Protein AF-A0A7W7KDL9-F1 (afdb_monomer)

Organism: NCBI:txid1428314

Solvent-accessible surface area (backbone atoms only — not comparable to full-atom values): 5854 Å² total; per-residue (Å²): 136,83,83,61,56,40,80,70,46,73,67,55,52,51,52,35,59,75,43,70,32,48,80,57,99,51,36,31,37,17,43,38,81,66,46,94,52,99,51,63,43,21,41,40,30,28,36,92,93,42,77,47,76,48,54,78,83,68,66,54,68,69,51,42,53,53,41,50,49,52,53,42,58,73,70,68,59,81,77,77,74,86,72,72,77,81,69,83,76,82,80,81,79,128

Sequence (94 aa):
MTLKADRPSQKLVDIVAGLRGVWHRSYAMCLCPAHADGEPSLSLRQSDRGIIVHCFAGCQPEVILRELRLVESALGVPMPEHRRSSGDGDVTRI

Radius of gyration: 15.38 Å; Cα contacts (8 Å, |Δi|>4): 119; chains: 1; bounding box: 28×31×52 Å

Foldseek 3Di:
DDQDQDDDDPLLVLLCVLQVWDDDPRKIFGCQQLDPDVDRQWIWTDGPVGIDIDGPVPDDPVSSVVSSVVSCVVSVPDDDDPPPPPDDPPPPDD

pLDDT: mean 73.93, std 15.46, range [35.69, 90.19]

Mean predicted aligned error: 10.89 Å

Structure (mmCIF, N/CA/C/O backbone):
data_AF-A0A7W7KDL9-F1
#
_entry.id   AF-A0A7W7KDL9-F1
#
loop_
_atom_site.group_PDB
_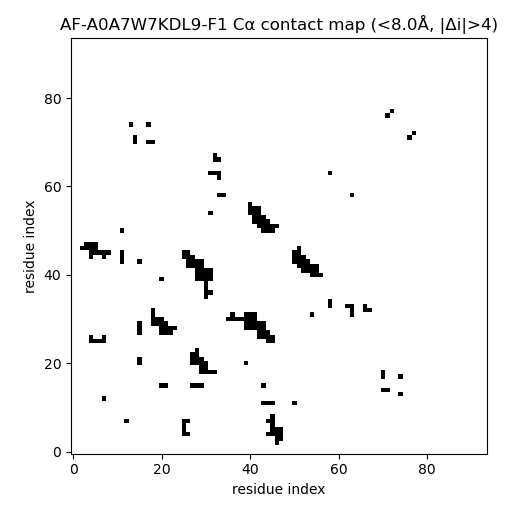atom_site.id
_atom_site.type_symbol
_atom_site.label_atom_id
_atom_site.label_alt_id
_atom_site.label_comp_id
_atom_site.label_asym_id
_atom_site.label_entity_id
_atom_site.label_seq_id
_atom_site.pdbx_PDB_ins_code
_atom_site.Cartn_x
_atom_site.Cartn_y
_atom_site.Cartn_z
_atom_site.occupancy
_atom_site.B_iso_or_equiv
_atom_site.auth_seq_id
_atom_site.auth_comp_id
_atom_site.auth_asym_id
_atom_site.auth_atom_id
_atom_site.pdbx_PDB_model_num
ATOM 1 N N . MET A 1 1 ? 14.867 11.887 16.256 1.00 35.69 1 MET A N 1
ATOM 2 C CA . MET A 1 1 ? 13.573 11.187 16.406 1.00 35.69 1 MET A CA 1
ATOM 3 C C . MET A 1 1 ? 13.703 9.779 15.834 1.00 35.69 1 MET A C 1
ATOM 5 O O . MET A 1 1 ? 13.904 9.650 14.635 1.00 35.69 1 MET A O 1
ATOM 9 N N . THR A 1 2 ? 13.653 8.730 16.658 1.00 42.00 2 THR A N 1
ATOM 10 C CA . THR A 1 2 ? 13.783 7.342 16.180 1.00 42.00 2 THR A CA 1
ATOM 11 C C . THR A 1 2 ? 12.405 6.830 15.789 1.00 42.00 2 THR A C 1
ATOM 13 O O . THR A 1 2 ? 11.567 6.605 16.659 1.00 42.00 2 THR A O 1
ATOM 16 N N . LEU A 1 3 ? 12.145 6.656 14.491 1.00 51.88 3 LEU A N 1
ATOM 17 C CA . LEU A 1 3 ? 10.981 5.893 14.041 1.00 51.88 3 LEU A CA 1
ATOM 18 C C . LEU A 1 3 ? 11.133 4.488 14.643 1.00 51.88 3 LEU A C 1
ATOM 20 O O . LEU A 1 3 ? 12.014 3.739 14.215 1.00 51.88 3 LEU A O 1
ATOM 24 N N . LYS A 1 4 ? 10.335 4.138 15.659 1.00 53.00 4 LYS A N 1
ATOM 25 C CA . LYS A 1 4 ? 10.247 2.763 16.164 1.00 53.00 4 LYS A CA 1
ATOM 26 C C . LYS A 1 4 ? 9.556 1.928 15.099 1.00 53.00 4 LYS A C 1
ATOM 28 O O . LYS A 1 4 ? 8.509 2.305 14.587 1.00 53.00 4 LYS A O 1
ATOM 33 N N . ALA A 1 5 ? 10.205 0.861 14.655 1.00 59.41 5 ALA A N 1
ATOM 34 C CA . ALA A 1 5 ? 9.541 -0.144 13.845 1.00 59.41 5 ALA A CA 1
ATOM 35 C C . ALA A 1 5 ? 9.018 -1.165 14.836 1.00 59.41 5 ALA A C 1
ATOM 37 O O . ALA A 1 5 ? 9.814 -1.863 15.465 1.00 59.41 5 ALA A O 1
ATOM 38 N N . ASP A 1 6 ? 7.711 -1.147 15.051 1.00 68.44 6 ASP A N 1
ATOM 39 C CA . ASP A 1 6 ? 7.098 -2.124 15.934 1.00 68.44 6 ASP A CA 1
ATOM 40 C C . ASP A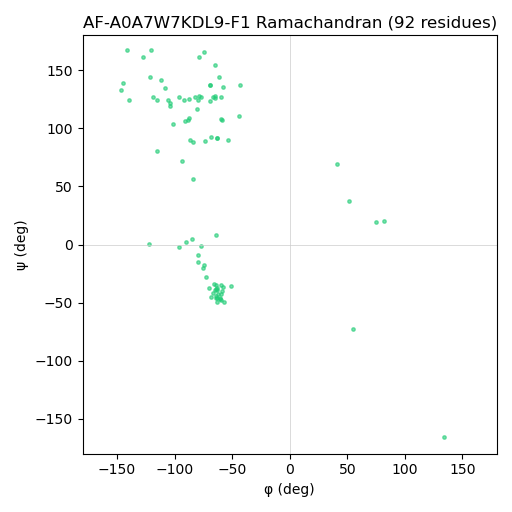 1 6 ? 7.036 -3.493 15.240 1.00 68.44 6 ASP A C 1
ATOM 42 O O . ASP A 1 6 ? 7.263 -3.594 14.026 1.00 68.44 6 ASP A O 1
ATOM 46 N N . ARG A 1 7 ? 6.775 -4.563 16.000 1.00 75.31 7 ARG A N 1
ATOM 47 C CA . ARG A 1 7 ? 6.598 -5.887 15.397 1.00 75.31 7 ARG A CA 1
ATOM 48 C C . ARG A 1 7 ? 5.447 -5.816 14.390 1.00 75.31 7 ARG A C 1
ATOM 50 O O . ARG A 1 7 ? 4.413 -5.229 14.697 1.00 75.31 7 ARG A O 1
ATOM 57 N N . PRO A 1 8 ? 5.598 -6.405 13.193 1.00 78.31 8 PRO A N 1
ATOM 58 C CA . PRO A 1 8 ? 4.542 -6.353 12.198 1.00 78.31 8 PRO A CA 1
ATOM 59 C C . PRO A 1 8 ? 3.274 -7.006 12.746 1.00 78.31 8 PRO A C 1
ATOM 61 O O . PRO A 1 8 ? 3.303 -8.139 13.224 1.00 78.31 8 PRO A O 1
ATOM 64 N N . SER A 1 9 ? 2.161 -6.276 12.691 1.00 82.75 9 SER A N 1
ATOM 65 C CA . SER A 1 9 ? 0.855 -6.835 13.032 1.00 82.75 9 SER A CA 1
ATOM 66 C C . SER A 1 9 ? 0.470 -7.928 12.030 1.00 82.75 9 SER A C 1
ATOM 68 O O . SER A 1 9 ? 0.883 -7.880 10.871 1.00 82.75 9 SER A O 1
ATOM 70 N N . GLN A 1 10 ? -0.373 -8.883 12.442 1.00 80.81 10 GLN A N 1
ATOM 71 C CA . GLN A 1 10 ? -0.911 -9.923 11.544 1.00 80.81 10 GLN A CA 1
ATOM 72 C C . GLN A 1 10 ? -1.519 -9.326 10.268 1.00 80.81 10 GLN A C 1
ATOM 74 O O . GLN A 1 10 ? -1.345 -9.866 9.183 1.00 80.81 10 GLN A O 1
ATOM 79 N N . LYS A 1 11 ? -2.158 -8.158 10.391 1.00 81.44 11 LYS A N 1
ATOM 80 C CA . LYS A 1 11 ? -2.705 -7.404 9.266 1.00 81.44 11 LYS A CA 1
ATOM 81 C C . LYS A 1 11 ? -1.627 -6.987 8.259 1.00 81.44 11 LYS A C 1
ATOM 83 O O . LYS A 1 11 ? -1.807 -7.150 7.059 1.00 81.44 11 LYS A O 1
ATOM 88 N N . LEU A 1 12 ? -0.502 -6.456 8.738 1.00 84.50 12 LEU A N 1
ATOM 89 C CA . LEU A 1 12 ? 0.618 -6.088 7.873 1.00 84.50 12 LEU A CA 1
ATOM 90 C C . LEU A 1 12 ? 1.223 -7.322 7.191 1.00 84.50 12 LEU A C 1
ATOM 92 O O . LEU A 1 12 ? 1.581 -7.253 6.021 1.00 84.50 12 LEU A O 1
ATOM 96 N N . VAL A 1 13 ? 1.315 -8.442 7.912 1.00 85.31 13 VAL A N 1
ATOM 97 C CA . VAL A 1 13 ? 1.792 -9.724 7.370 1.00 85.31 13 VAL A CA 1
ATOM 98 C C . VAL A 1 13 ? 0.921 -10.217 6.226 1.00 85.31 13 VAL A C 1
ATOM 100 O O . VAL A 1 13 ? 1.456 -10.558 5.173 1.00 85.31 13 VAL A O 1
ATOM 103 N N . ASP A 1 14 ? -0.392 -10.183 6.407 1.00 85.12 14 ASP A N 1
ATOM 104 C CA . ASP A 1 14 ? -1.360 -10.614 5.403 1.00 85.12 14 ASP A CA 1
ATOM 105 C C . ASP A 1 14 ? -1.294 -9.757 4.128 1.00 85.12 14 ASP A C 1
ATOM 107 O O . ASP A 1 14 ? -1.151 -10.281 3.024 1.00 85.12 14 ASP A O 1
ATOM 111 N N . ILE A 1 15 ? -1.248 -8.428 4.280 1.00 84.62 15 ILE A N 1
ATOM 112 C CA . ILE A 1 15 ? -1.101 -7.491 3.156 1.00 84.62 15 ILE A CA 1
ATOM 113 C C . ILE A 1 15 ? 0.205 -7.742 2.394 1.00 84.62 15 ILE A C 1
ATOM 115 O O . ILE A 1 15 ? 0.206 -7.814 1.165 1.00 84.62 15 ILE A O 1
ATOM 119 N N . VAL A 1 16 ? 1.329 -7.876 3.106 1.00 87.00 16 VAL A N 1
ATOM 120 C CA . VAL A 1 16 ? 2.636 -8.122 2.478 1.00 87.00 16 VAL A CA 1
ATOM 121 C C . VAL A 1 16 ? 2.636 -9.462 1.742 1.00 87.00 16 VAL A C 1
ATOM 123 O O . VAL A 1 16 ? 3.169 -9.543 0.637 1.00 87.00 16 VAL A O 1
ATOM 126 N N . ALA A 1 17 ? 2.008 -10.495 2.308 1.00 84.50 17 ALA A N 1
ATOM 127 C CA . ALA A 1 17 ? 1.859 -11.790 1.652 1.00 84.50 17 ALA A CA 1
ATOM 128 C C . ALA A 1 17 ? 0.994 -11.693 0.382 1.00 84.50 17 ALA A C 1
ATOM 130 O O . ALA A 1 17 ? 1.394 -12.207 -0.666 1.00 84.50 17 ALA A O 1
ATOM 131 N N . GLY A 1 18 ? -0.136 -10.980 0.439 1.00 83.12 18 GLY A N 1
ATOM 132 C CA . GLY A 1 18 ? -1.016 -10.752 -0.710 1.00 83.12 18 GLY A CA 1
ATOM 133 C C . GLY A 1 18 ? -0.352 -9.962 -1.840 1.00 83.12 18 GLY A C 1
ATOM 134 O O . GLY A 1 18 ? -0.531 -10.285 -3.012 1.00 83.12 18 GLY A O 1
ATOM 135 N N . LEU A 1 19 ? 0.487 -8.983 -1.496 1.00 83.62 19 LEU A N 1
ATOM 136 C CA . LEU A 1 19 ? 1.265 -8.186 -2.452 1.00 83.62 19 LEU A CA 1
ATOM 137 C C . LEU A 1 19 ? 2.590 -8.845 -2.872 1.00 83.62 19 LEU A C 1
ATOM 139 O O . LEU A 1 19 ? 3.383 -8.221 -3.581 1.00 83.62 19 LEU A O 1
ATOM 143 N N . ARG A 1 20 ? 2.852 -10.084 -2.429 1.00 81.56 20 ARG A N 1
ATOM 144 C CA . ARG A 1 20 ? 4.101 -10.829 -2.680 1.00 81.56 20 ARG A CA 1
ATOM 145 C C . ARG A 1 20 ? 5.361 -10.029 -2.326 1.00 81.56 20 ARG A C 1
ATOM 147 O O . ARG A 1 20 ? 6.375 -10.103 -3.017 1.00 81.56 20 ARG A O 1
ATOM 154 N N . GLY A 1 21 ? 5.284 -9.252 -1.252 1.00 84.75 21 GLY A N 1
ATOM 155 C CA . GLY A 1 21 ? 6.385 -8.438 -0.768 1.00 84.75 21 GLY A CA 1
ATOM 156 C C . GLY A 1 21 ? 7.435 -9.222 0.011 1.00 84.75 21 GLY A C 1
ATOM 157 O O . GLY A 1 21 ? 7.200 -10.319 0.517 1.00 84.75 21 GLY A O 1
ATOM 158 N N . VAL A 1 22 ? 8.611 -8.617 0.133 1.00 87.81 22 VAL A N 1
ATOM 159 C CA . VAL A 1 22 ? 9.774 -9.152 0.839 1.00 87.81 22 VAL A CA 1
ATOM 160 C C . VAL A 1 22 ? 9.985 -8.380 2.137 1.00 87.81 22 VAL A C 1
ATOM 162 O O . VAL A 1 22 ? 9.946 -7.150 2.173 1.00 87.81 22 VAL A O 1
ATOM 165 N N . TRP A 1 23 ? 10.233 -9.105 3.226 1.00 86.50 23 TRP A N 1
ATOM 166 C CA . TRP A 1 23 ? 10.499 -8.522 4.539 1.00 86.50 23 TRP A CA 1
ATOM 167 C C . TRP A 1 23 ? 11.962 -8.092 4.695 1.00 86.50 23 TRP A C 1
ATOM 169 O O . TRP A 1 23 ? 12.885 -8.890 4.556 1.00 86.50 23 TRP A O 1
ATOM 179 N N . HIS A 1 24 ? 12.168 -6.839 5.089 1.00 84.88 24 HIS A N 1
ATOM 180 C CA . HIS A 1 24 ? 13.456 -6.217 5.386 1.00 84.88 24 HIS A CA 1
ATOM 181 C C . HIS A 1 24 ? 13.541 -5.833 6.864 1.00 84.88 24 HIS A C 1
ATOM 183 O O . HIS A 1 24 ? 13.371 -4.671 7.235 1.00 84.88 24 HIS A O 1
ATOM 189 N N . ARG A 1 25 ? 13.844 -6.824 7.716 1.00 81.88 25 ARG A N 1
ATOM 190 C CA . ARG A 1 25 ? 13.956 -6.729 9.188 1.00 81.88 25 ARG A CA 1
ATOM 191 C C . ARG A 1 25 ? 12.710 -6.151 9.869 1.00 81.88 25 ARG A C 1
ATOM 193 O O . ARG A 1 25 ? 11.995 -6.882 10.537 1.00 81.88 25 ARG A O 1
ATOM 200 N N . SER A 1 26 ? 12.476 -4.851 9.731 1.00 78.69 26 SER A N 1
ATOM 201 C CA . SER A 1 26 ? 11.434 -4.101 10.432 1.00 78.69 26 SER A CA 1
ATOM 202 C C . SER A 1 26 ? 10.441 -3.378 9.509 1.00 78.69 26 SER A C 1
ATOM 204 O O . SER A 1 26 ? 9.538 -2.698 9.991 1.00 78.69 26 SER A O 1
ATOM 206 N N . TYR A 1 27 ? 10.598 -3.496 8.193 1.00 87.00 27 TYR A N 1
ATOM 207 C CA . TYR A 1 27 ? 9.635 -3.047 7.183 1.00 87.00 27 TYR A CA 1
ATOM 208 C C . TYR A 1 27 ? 9.592 -4.068 6.042 1.00 87.00 27 TYR A C 1
ATOM 210 O O . TYR A 1 27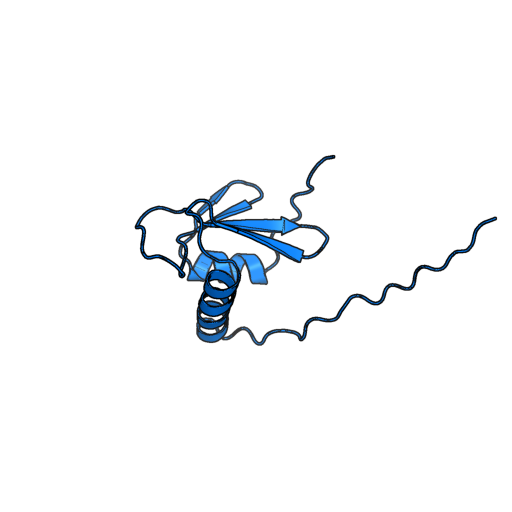 ? 10.450 -4.942 5.978 1.00 87.00 27 TYR A O 1
ATOM 218 N N . ALA A 1 28 ? 8.611 -3.979 5.155 1.00 89.25 28 ALA A N 1
ATOM 219 C CA . ALA A 1 28 ? 8.486 -4.822 3.976 1.00 89.25 28 ALA A CA 1
ATOM 220 C C 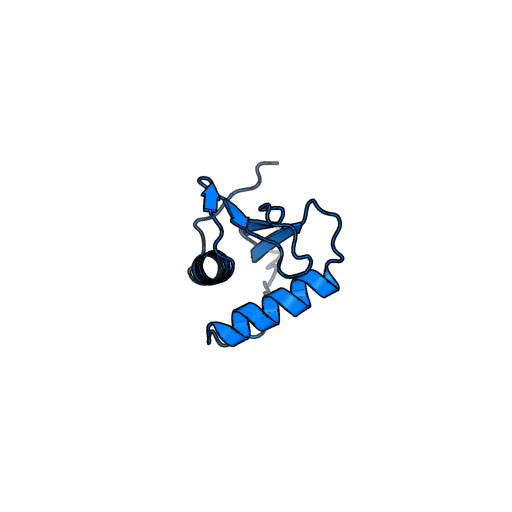. ALA A 1 28 ? 8.480 -3.970 2.707 1.00 89.25 28 ALA A C 1
ATOM 222 O O . ALA A 1 28 ? 7.934 -2.867 2.697 1.00 89.25 28 ALA A O 1
ATOM 223 N N . MET A 1 29 ? 9.082 -4.492 1.643 1.00 90.19 29 MET A N 1
ATOM 224 C CA . MET A 1 29 ? 9.019 -3.923 0.301 1.00 90.19 29 MET A CA 1
ATOM 225 C C . MET A 1 29 ? 8.101 -4.781 -0.560 1.00 90.19 29 MET A C 1
ATOM 227 O O . MET A 1 29 ? 8.294 -5.988 -0.661 1.00 90.19 29 MET A O 1
ATOM 231 N N . CYS A 1 30 ? 7.088 -4.166 -1.154 1.00 88.81 30 CYS A N 1
ATOM 232 C CA . CYS A 1 30 ? 6.055 -4.829 -1.939 1.00 88.81 30 CYS A CA 1
ATOM 233 C C . CYS A 1 30 ? 5.931 -4.176 -3.314 1.00 88.81 30 CYS A C 1
ATO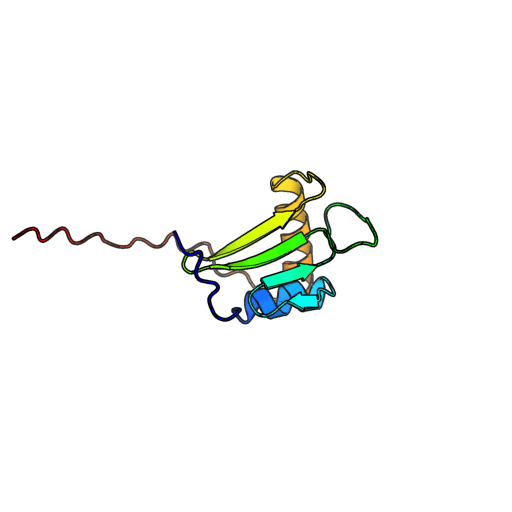M 235 O O . CYS A 1 30 ? 6.333 -3.026 -3.510 1.00 88.81 30 CYS A O 1
ATOM 237 N N . LEU A 1 31 ? 5.320 -4.902 -4.247 1.00 86.25 31 LEU A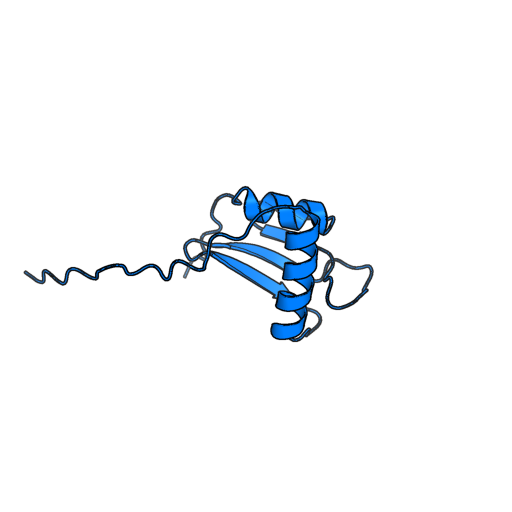 N 1
ATOM 238 C CA . LEU A 1 31 ? 4.861 -4.327 -5.505 1.00 86.25 31 LEU A CA 1
ATOM 239 C C . LEU A 1 31 ? 3.686 -3.391 -5.216 1.00 86.25 31 LEU A C 1
ATOM 241 O O . LEU A 1 31 ? 2.819 -3.696 -4.391 1.00 86.25 31 LEU A O 1
ATOM 245 N N . CYS A 1 32 ? 3.672 -2.228 -5.858 1.00 85.88 32 CYS A N 1
ATOM 246 C CA . CYS A 1 32 ? 2.560 -1.310 -5.693 1.00 85.88 32 CYS A CA 1
ATOM 247 C C . CYS A 1 32 ? 1.373 -1.814 -6.521 1.00 85.88 32 CYS A C 1
ATOM 249 O O . CYS A 1 32 ? 1.527 -2.022 -7.714 1.00 85.88 32 CYS A O 1
ATOM 251 N N . PRO A 1 33 ? 0.170 -1.978 -5.955 1.00 82.19 33 PRO A N 1
ATOM 252 C CA . PRO A 1 33 ? -0.982 -2.373 -6.762 1.00 82.19 33 PRO A CA 1
ATOM 253 C C . PRO A 1 33 ? -1.508 -1.215 -7.633 1.00 82.19 33 PRO A C 1
ATOM 255 O O . PRO A 1 33 ? -2.216 -1.449 -8.604 1.00 82.19 33 PRO A O 1
ATOM 258 N N . ALA A 1 34 ? -1.136 0.035 -7.320 1.00 83.12 34 ALA A N 1
ATOM 259 C CA . ALA A 1 34 ? -1.539 1.220 -8.081 1.00 83.12 34 ALA A CA 1
ATOM 260 C C . ALA A 1 34 ? -0.795 1.388 -9.417 1.00 83.12 34 ALA A C 1
ATOM 262 O O . ALA A 1 34 ? -1.268 2.118 -10.286 1.00 83.12 34 ALA A O 1
ATOM 263 N N . HIS A 1 35 ? 0.364 0.749 -9.583 1.00 80.38 35 HIS A N 1
ATOM 264 C CA . HIS A 1 35 ? 1.111 0.753 -10.835 1.00 80.38 35 HIS A CA 1
ATOM 265 C C . HIS A 1 35 ? 1.824 -0.587 -11.003 1.00 80.38 35 HIS A C 1
ATOM 267 O O . HIS A 1 35 ? 2.470 -1.075 -10.084 1.00 80.38 35 HIS A O 1
ATOM 273 N N . ALA A 1 36 ? 1.716 -1.187 -12.181 1.00 68.44 36 ALA A N 1
ATOM 274 C CA . ALA A 1 36 ? 2.335 -2.473 -12.469 1.00 68.44 36 ALA A CA 1
ATOM 275 C C . ALA A 1 36 ? 3.806 -2.311 -12.894 1.00 68.44 36 ALA A C 1
ATOM 277 O O . ALA A 1 36 ? 4.189 -2.768 -13.970 1.00 68.44 36 ALA A O 1
ATOM 278 N N . ASP A 1 37 ? 4.630 -1.668 -12.063 1.00 67.25 37 ASP A N 1
ATOM 279 C CA . ASP A 1 37 ? 6.082 -1.786 -12.206 1.00 67.25 37 ASP A CA 1
ATOM 280 C C . ASP A 1 37 ? 6.474 -3.111 -11.565 1.00 67.25 37 ASP A C 1
ATOM 282 O O . ASP A 1 37 ? 6.161 -3.377 -10.406 1.00 67.25 37 ASP A O 1
ATOM 286 N N . GLY A 1 38 ? 7.155 -3.977 -12.309 1.00 69.69 38 GLY A N 1
ATOM 287 C CA . GLY A 1 38 ? 7.629 -5.272 -11.811 1.00 69.69 38 GLY A CA 1
ATOM 288 C C . GLY A 1 38 ? 8.672 -5.180 -10.686 1.00 69.69 38 GLY A C 1
ATOM 289 O O . GLY A 1 38 ? 9.247 -6.204 -10.321 1.00 69.69 38 GLY A O 1
ATOM 290 N N . GLU A 1 39 ? 8.928 -3.986 -10.146 1.00 78.62 39 GLU A N 1
ATOM 291 C CA . GLU A 1 39 ? 9.881 -3.712 -9.078 1.00 78.62 39 GLU A CA 1
ATOM 292 C C . GLU A 1 39 ? 9.171 -3.287 -7.779 1.00 78.62 39 GLU A C 1
ATOM 294 O O . GLU A 1 39 ? 8.168 -2.569 -7.799 1.00 78.62 39 GLU A O 1
ATOM 299 N N . PRO A 1 40 ? 9.662 -3.728 -6.607 1.00 82.56 40 PRO A N 1
ATOM 300 C CA . PRO A 1 40 ? 9.021 -3.441 -5.330 1.00 82.56 40 PRO A CA 1
ATOM 301 C C . PRO A 1 40 ? 9.234 -1.979 -4.902 1.00 82.56 40 PRO A C 1
ATOM 303 O O . PRO A 1 40 ? 10.173 -1.649 -4.180 1.00 82.56 40 PRO A O 1
ATOM 306 N N . SER A 1 41 ? 8.334 -1.089 -5.326 1.00 85.19 41 SER A N 1
ATOM 307 C CA . SER A 1 41 ? 8.395 0.355 -5.040 1.00 85.19 41 SER A CA 1
ATOM 308 C C . SER A 1 41 ? 7.550 0.804 -3.838 1.00 85.19 41 SER A C 1
ATOM 310 O O . SER A 1 41 ? 7.527 1.997 -3.514 1.00 85.19 41 SER A O 1
ATOM 312 N N . LEU A 1 42 ? 6.819 -0.108 -3.186 1.00 87.62 42 LEU A N 1
ATOM 313 C CA . LEU A 1 42 ? 5.950 0.188 -2.044 1.00 87.62 42 LEU A CA 1
ATOM 314 C C . LEU A 1 42 ? 6.596 -0.272 -0.732 1.00 87.62 42 LEU A C 1
ATOM 316 O O . LEU A 1 42 ? 6.817 -1.460 -0.521 1.00 87.62 42 LEU A O 1
ATOM 320 N N . SER A 1 43 ? 6.845 0.657 0.187 1.00 88.69 43 SER A N 1
ATOM 321 C CA . SER A 1 43 ? 7.305 0.352 1.541 1.00 88.69 43 SER A CA 1
ATOM 322 C C . SER A 1 43 ? 6.137 0.315 2.518 1.00 88.69 43 SER A C 1
ATOM 324 O O . SER A 1 43 ? 5.355 1.266 2.617 1.00 88.69 43 SER A O 1
ATOM 326 N N . LEU A 1 44 ? 6.039 -0.796 3.244 1.00 88.50 44 LEU A N 1
ATOM 327 C CA . LEU A 1 44 ? 5.042 -1.054 4.270 1.00 88.50 44 LEU A CA 1
ATOM 328 C C . LEU A 1 44 ? 5.733 -1.278 5.610 1.00 88.50 44 LEU A C 1
ATOM 330 O O . LEU A 1 44 ? 6.625 -2.117 5.740 1.00 88.50 44 LEU A O 1
ATOM 334 N N . ARG A 1 45 ? 5.324 -0.541 6.639 1.00 87.62 45 ARG A N 1
ATOM 335 C CA . ARG A 1 45 ? 5.963 -0.624 7.954 1.00 87.62 45 ARG A CA 1
ATOM 336 C C . ARG A 1 45 ? 4.968 -0.455 9.086 1.00 87.62 45 ARG A C 1
ATOM 338 O O . ARG A 1 45 ? 4.139 0.448 9.053 1.00 87.62 45 ARG A O 1
ATOM 345 N N . GLN A 1 46 ? 5.122 -1.258 10.137 1.00 86.81 46 GLN A N 1
ATOM 346 C CA . GLN A 1 46 ? 4.375 -1.060 11.373 1.00 86.81 46 GLN A CA 1
ATOM 347 C C . GLN A 1 46 ? 5.003 0.067 12.202 1.00 86.81 46 GLN A C 1
ATOM 349 O O . GLN A 1 46 ? 6.202 0.065 12.499 1.00 86.81 46 GLN A O 1
ATOM 354 N N . SER A 1 47 ? 4.165 1.022 12.585 1.00 83.19 47 SER A N 1
ATOM 355 C CA . SER A 1 47 ? 4.462 2.074 13.548 1.00 83.19 47 SER A CA 1
ATOM 356 C C . SER A 1 47 ? 3.486 1.993 14.723 1.00 83.19 47 SER A C 1
ATOM 358 O O . SER A 1 47 ? 2.454 1.321 14.652 1.00 83.19 47 SER A O 1
ATOM 360 N N . ASP A 1 48 ? 3.807 2.715 15.790 1.00 78.00 48 ASP A N 1
ATOM 361 C CA . ASP A 1 48 ? 3.002 2.822 17.013 1.00 78.00 48 ASP A CA 1
ATOM 362 C C . ASP A 1 48 ? 1.580 3.344 16.735 1.00 78.00 48 ASP A C 1
ATOM 364 O O . ASP A 1 48 ? 0.599 2.858 17.287 1.00 78.00 48 ASP A O 1
ATOM 368 N N . ARG A 1 49 ? 1.452 4.278 15.784 1.00 77.50 49 ARG A N 1
ATOM 369 C CA . ARG A 1 49 ? 0.166 4.883 15.399 1.00 77.50 49 ARG A CA 1
ATOM 370 C C . ARG A 1 49 ? -0.568 4.155 14.270 1.00 77.50 49 ARG A C 1
ATOM 372 O O . ARG A 1 49 ? -1.609 4.633 13.830 1.00 77.50 49 ARG A O 1
ATOM 379 N N . GLY A 1 50 ? -0.027 3.044 13.766 1.00 83.19 50 GLY A N 1
ATOM 380 C CA . GLY A 1 50 ? -0.610 2.291 12.654 1.00 83.19 50 GLY A CA 1
ATOM 381 C C . GLY A 1 50 ? 0.399 1.895 11.577 1.00 83.19 50 GLY A C 1
ATOM 382 O O . GLY A 1 50 ? 1.612 1.941 11.778 1.00 83.19 50 GLY A O 1
ATOM 383 N N . ILE A 1 51 ? -0.115 1.480 10.419 1.00 85.25 51 ILE A N 1
ATOM 384 C CA . ILE A 1 51 ? 0.697 1.039 9.281 1.00 85.25 51 ILE A CA 1
ATOM 385 C C . ILE A 1 51 ? 1.064 2.254 8.425 1.00 85.25 51 ILE A C 1
ATOM 387 O O . ILE A 1 51 ? 0.192 2.992 7.973 1.00 85.25 51 ILE A O 1
ATOM 391 N N . ILE A 1 52 ? 2.359 2.450 8.194 1.00 86.00 52 ILE A N 1
ATOM 392 C CA . ILE A 1 52 ? 2.885 3.465 7.284 1.00 86.00 52 ILE A CA 1
ATOM 393 C C . ILE A 1 52 ? 3.038 2.825 5.907 1.00 86.00 52 ILE A C 1
ATOM 395 O O . ILE A 1 52 ? 3.734 1.818 5.764 1.00 86.00 52 ILE A O 1
ATOM 399 N N . VAL A 1 53 ? 2.398 3.439 4.915 1.00 86.06 53 VAL A N 1
ATOM 400 C CA . VAL A 1 53 ? 2.452 3.052 3.505 1.00 86.06 53 VAL A CA 1
ATOM 401 C C . VAL A 1 53 ? 3.110 4.184 2.729 1.00 86.06 53 VAL A C 1
ATOM 403 O O . VAL A 1 53 ? 2.656 5.326 2.804 1.00 86.06 53 VAL A O 1
ATOM 406 N N . HIS A 1 54 ? 4.180 3.889 1.997 1.00 85.44 54 HIS A N 1
ATOM 407 C CA . HIS A 1 54 ? 4.873 4.883 1.182 1.00 85.44 54 HIS A CA 1
ATOM 408 C C . HIS A 1 54 ? 5.284 4.291 -0.163 1.00 85.44 54 HIS A C 1
ATOM 410 O O . HIS A 1 54 ? 5.978 3.279 -0.210 1.00 85.44 54 HIS A O 1
ATOM 416 N N . CYS A 1 55 ? 4.862 4.924 -1.255 1.00 87.69 55 CYS A N 1
ATOM 417 C CA . CYS A 1 55 ? 5.235 4.527 -2.605 1.00 87.69 55 CYS A CA 1
ATOM 418 C C . CYS A 1 55 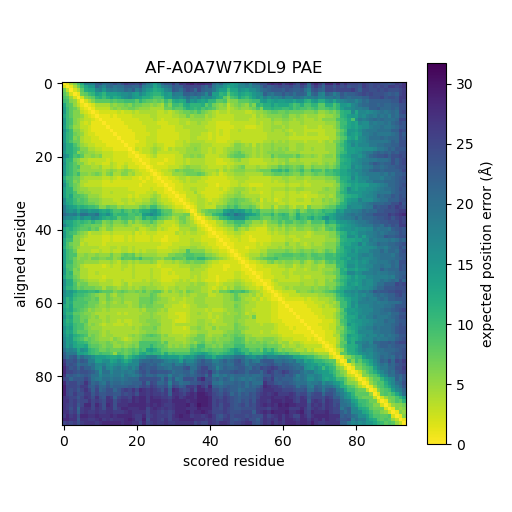? 6.283 5.492 -3.163 1.00 87.69 55 CYS A C 1
ATOM 420 O O . CYS A 1 55 ? 6.016 6.687 -3.273 1.00 87.69 55 CYS A O 1
ATOM 422 N N . PHE A 1 56 ? 7.448 4.973 -3.550 1.00 84.25 56 PHE A N 1
ATOM 423 C CA . PHE A 1 56 ? 8.543 5.786 -4.090 1.00 84.25 56 PHE A CA 1
ATOM 424 C C . PHE A 1 56 ? 8.360 6.160 -5.567 1.00 84.25 56 PHE A C 1
ATOM 426 O O . PHE A 1 56 ? 9.004 7.091 -6.038 1.00 84.25 56 PHE A O 1
ATOM 433 N N . ALA A 1 57 ? 7.452 5.491 -6.285 1.00 82.06 57 ALA A N 1
ATOM 434 C CA . ALA A 1 57 ? 7.164 5.764 -7.696 1.00 82.06 57 ALA A CA 1
ATOM 435 C C . ALA A 1 57 ? 6.285 7.013 -7.925 1.00 82.06 57 ALA A C 1
ATOM 437 O O . ALA A 1 57 ? 5.965 7.346 -9.060 1.00 82.06 57 ALA A O 1
ATOM 438 N N . GLY A 1 58 ? 5.851 7.699 -6.859 1.00 83.25 58 GLY A N 1
ATOM 439 C CA . GLY A 1 58 ? 5.018 8.903 -6.973 1.00 83.25 58 GLY A CA 1
ATOM 440 C C . GLY A 1 58 ? 3.526 8.632 -7.187 1.00 83.25 58 GLY A C 1
ATOM 441 O O . GLY A 1 58 ? 2.798 9.513 -7.641 1.00 83.25 58 GLY A O 1
ATOM 442 N N . CYS A 1 59 ? 3.045 7.433 -6.848 1.00 86.56 59 CYS A N 1
ATOM 443 C CA . CYS A 1 59 ? 1.614 7.137 -6.883 1.00 86.56 59 CYS A CA 1
ATOM 444 C C . CYS A 1 59 ? 0.817 8.021 -5.927 1.00 86.56 59 CYS A C 1
ATOM 446 O O . CYS A 1 59 ? 1.243 8.307 -4.805 1.00 86.56 59 CYS A O 1
ATOM 448 N N . GLN A 1 60 ? -0.390 8.389 -6.356 1.00 85.62 60 GLN A N 1
ATOM 449 C CA . GLN A 1 60 ? -1.288 9.151 -5.506 1.00 85.62 60 GLN A CA 1
ATOM 450 C C . GLN A 1 60 ? -1.793 8.299 -4.333 1.00 85.62 60 GLN A C 1
ATOM 452 O O . GLN A 1 60 ? -2.165 7.138 -4.529 1.00 85.62 60 GLN A O 1
ATOM 457 N N . PRO A 1 61 ? -1.848 8.865 -3.113 1.00 81.75 61 PRO A N 1
ATOM 458 C CA . PRO A 1 61 ? -2.232 8.129 -1.911 1.00 81.75 61 PRO A CA 1
ATOM 459 C C . PRO A 1 61 ? -3.645 7.549 -2.007 1.00 81.75 61 PRO A C 1
ATOM 461 O O . PRO A 1 61 ? -3.883 6.446 -1.529 1.00 81.75 61 PRO A O 1
ATOM 464 N N . GLU A 1 62 ? -4.569 8.250 -2.664 1.00 85.25 62 GLU A N 1
ATOM 465 C CA . GLU A 1 62 ? -5.937 7.778 -2.894 1.00 85.25 62 GLU A CA 1
ATOM 466 C C . GLU A 1 62 ? -5.997 6.499 -3.739 1.00 85.25 62 GLU A C 1
ATOM 468 O O . GLU A 1 62 ? -6.712 5.564 -3.378 1.00 85.25 62 GLU A O 1
ATOM 473 N N . VAL A 1 63 ? -5.197 6.415 -4.808 1.00 86.25 63 VAL A N 1
ATOM 474 C CA . VAL A 1 63 ? -5.124 5.229 -5.671 1.00 86.25 63 VAL A CA 1
ATOM 475 C C . VAL A 1 63 ? -4.494 4.077 -4.898 1.00 86.25 63 VAL A C 1
ATOM 477 O O . VAL A 1 63 ? -5.046 2.983 -4.876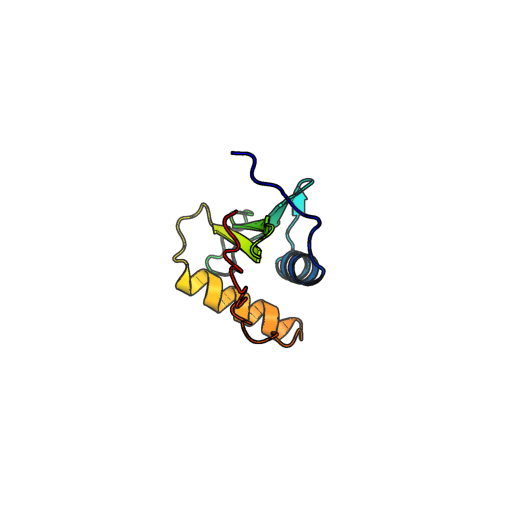 1.00 86.25 63 VAL A O 1
ATOM 480 N N . ILE A 1 64 ? -3.395 4.333 -4.181 1.00 84.94 64 ILE A N 1
ATOM 481 C CA . ILE A 1 64 ? -2.741 3.317 -3.345 1.00 84.94 64 ILE A CA 1
ATOM 482 C C . ILE A 1 64 ? -3.732 2.747 -2.326 1.00 84.94 64 ILE A C 1
ATOM 484 O O . ILE A 1 64 ? -3.862 1.534 -2.226 1.00 84.94 64 ILE A O 1
ATOM 488 N N . LEU A 1 65 ? -4.450 3.600 -1.588 1.00 83.38 65 LEU A N 1
ATOM 489 C CA . LEU A 1 65 ? -5.417 3.169 -0.574 1.00 83.38 65 LEU A CA 1
ATOM 490 C C . LEU A 1 65 ? -6.601 2.412 -1.183 1.00 83.38 65 LEU A C 1
ATOM 492 O O . LEU A 1 65 ? -7.066 1.436 -0.595 1.00 83.38 65 LEU A O 1
ATOM 496 N N . ARG A 1 66 ? -7.089 2.843 -2.351 1.00 86.38 66 ARG A N 1
ATOM 497 C CA . ARG A 1 66 ? -8.180 2.176 -3.069 1.00 86.38 66 ARG A CA 1
ATOM 498 C C . ARG A 1 66 ? -7.785 0.767 -3.495 1.00 86.38 66 ARG A C 1
ATOM 500 O O . ARG A 1 66 ? -8.522 -0.173 -3.214 1.00 86.38 66 ARG A O 1
ATOM 507 N N . GLU A 1 67 ? -6.626 0.623 -4.123 1.00 85.88 67 GLU A N 1
ATOM 508 C CA . GLU A 1 67 ? -6.136 -0.674 -4.586 1.00 85.88 67 GLU A CA 1
ATOM 509 C C . GLU A 1 67 ? -5.735 -1.576 -3.410 1.00 85.88 67 GLU A C 1
ATOM 511 O O . GLU A 1 67 ? -6.049 -2.765 -3.399 1.00 85.88 67 GLU A O 1
ATOM 516 N N . LEU A 1 68 ? -5.147 -1.009 -2.351 1.00 82.44 68 LEU A N 1
ATOM 517 C CA . LEU A 1 68 ? -4.867 -1.745 -1.117 1.00 82.44 68 LEU A CA 1
ATOM 518 C C . LEU A 1 68 ? -6.153 -2.312 -0.501 1.00 82.44 68 LEU A C 1
ATOM 520 O O . LEU A 1 68 ? -6.168 -3.462 -0.074 1.00 82.44 68 LEU A O 1
ATOM 524 N N . ARG A 1 69 ? -7.252 -1.548 -0.518 1.00 81.69 69 ARG A N 1
ATOM 525 C CA . ARG A 1 69 ? -8.562 -2.001 -0.028 1.00 81.69 69 ARG A CA 1
ATOM 526 C C . ARG A 1 69 ? -9.121 -3.169 -0.840 1.00 81.69 69 ARG A C 1
ATOM 528 O O . ARG A 1 69 ? -9.780 -4.036 -0.270 1.00 81.69 69 ARG A O 1
ATOM 535 N N . LEU A 1 70 ? -8.876 -3.202 -2.151 1.00 81.06 70 LEU A N 1
ATOM 536 C CA . LEU A 1 70 ? -9.267 -4.330 -3.003 1.00 81.06 70 LEU A CA 1
ATOM 537 C C . LEU A 1 70 ? -8.474 -5.588 -2.643 1.00 81.06 70 LEU A C 1
ATOM 539 O O . LEU A 1 70 ? -9.062 -6.661 -2.531 1.00 81.06 70 LEU A O 1
ATOM 543 N N . VAL A 1 71 ? -7.171 -5.446 -2.389 1.00 76.06 71 VAL A N 1
ATOM 544 C CA . VAL A 1 71 ? -6.312 -6.550 -1.937 1.00 76.06 71 VAL A CA 1
ATOM 545 C C . VAL A 1 71 ? -6.749 -7.060 -0.559 1.00 76.06 71 VAL A C 1
ATOM 547 O O . VAL A 1 71 ? -6.932 -8.261 -0.393 1.00 76.06 71 VAL A O 1
ATOM 550 N N . GLU A 1 72 ? -7.015 -6.172 0.405 1.00 72.25 72 GLU A N 1
ATOM 551 C CA . GLU A 1 72 ? -7.549 -6.550 1.726 1.00 72.25 72 GLU A CA 1
ATOM 552 C C . GLU A 1 72 ? -8.901 -7.272 1.618 1.00 72.25 72 GLU A C 1
ATOM 554 O O . GLU A 1 72 ? -9.130 -8.287 2.278 1.00 72.25 72 GLU A O 1
ATOM 559 N N . SER A 1 73 ? -9.794 -6.775 0.757 1.00 71.88 73 SER A N 1
ATOM 560 C CA . SER A 1 73 ? -11.093 -7.404 0.513 1.00 71.88 73 SER A CA 1
ATOM 561 C C . SER A 1 73 ? -10.959 -8.780 -0.143 1.00 71.88 73 SER A C 1
ATOM 563 O O . SER A 1 73 ? -11.773 -9.657 0.140 1.00 71.88 73 SER A O 1
ATOM 565 N N . ALA A 1 74 ? -9.962 -8.979 -1.010 1.00 69.44 74 ALA A N 1
ATOM 566 C CA . ALA A 1 74 ? -9.676 -10.263 -1.648 1.00 69.44 74 ALA A CA 1
ATOM 567 C C . ALA A 1 74 ? -9.064 -11.288 -0.675 1.00 69.44 74 ALA A C 1
ATOM 569 O O . ALA A 1 74 ? -9.279 -12.486 -0.843 1.00 69.44 74 ALA A O 1
ATOM 570 N N . LEU A 1 75 ? -8.348 -10.828 0.356 1.00 66.44 75 LEU A N 1
ATOM 571 C CA . LEU A 1 75 ? -7.775 -11.669 1.416 1.00 66.44 75 LEU A CA 1
ATOM 572 C C . LEU A 1 75 ? -8.807 -12.079 2.488 1.00 66.44 75 LEU A C 1
ATOM 574 O O . LEU A 1 75 ? -8.530 -12.940 3.319 1.00 66.44 75 LEU A O 1
ATOM 578 N N . GLY A 1 76 ? -10.020 -11.511 2.460 1.00 54.47 76 GLY A N 1
ATOM 579 C CA . GLY A 1 76 ? -11.112 -11.899 3.359 1.00 54.47 76 GLY A CA 1
ATOM 580 C C . GLY A 1 76 ? -10.965 -11.390 4.797 1.00 54.47 76 GLY A C 1
ATOM 581 O O . GLY A 1 76 ? -11.618 -11.917 5.697 1.00 54.47 76 GLY A O 1
ATOM 582 N N . VAL A 1 77 ? -10.141 -10.364 5.033 1.00 50.78 77 VAL A N 1
ATOM 583 C CA . VAL A 1 77 ? -9.979 -9.742 6.355 1.00 50.78 77 VAL A CA 1
ATOM 584 C C . VAL A 1 77 ? -11.017 -8.618 6.511 1.00 50.78 77 VAL A C 1
ATOM 586 O O . VAL A 1 77 ? -10.862 -7.564 5.887 1.00 50.78 77 VAL A O 1
ATOM 589 N N . PRO A 1 78 ? -12.085 -8.775 7.324 1.00 42.16 78 PRO A N 1
ATOM 590 C CA . PRO A 1 78 ? -13.009 -7.678 7.577 1.00 42.16 78 PRO A CA 1
ATOM 591 C C . PRO A 1 78 ? -12.275 -6.563 8.327 1.00 42.16 78 PRO A C 1
ATOM 593 O O . PRO A 1 78 ? -11.622 -6.784 9.349 1.00 42.16 78 PRO A O 1
ATOM 596 N N . MET A 1 79 ? -12.365 -5.346 7.801 1.00 42.25 79 MET A N 1
ATOM 597 C CA . MET A 1 79 ? -11.746 -4.171 8.401 1.00 42.25 79 MET A CA 1
ATOM 598 C C . MET A 1 79 ? -12.398 -3.882 9.764 1.00 42.25 79 MET A C 1
ATOM 600 O O . MET A 1 79 ? -13.616 -3.705 9.804 1.00 42.25 79 MET A O 1
ATOM 604 N N . PRO A 1 80 ? -11.644 -3.763 10.877 1.00 47.41 80 PRO A N 1
ATOM 605 C CA . PRO A 1 80 ? -12.170 -3.047 12.021 1.00 47.41 80 PRO A CA 1
ATOM 606 C C . PRO A 1 80 ? -12.284 -1.586 11.592 1.00 47.41 80 PRO A C 1
ATOM 608 O O . PRO A 1 80 ? -11.335 -0.996 11.064 1.00 47.41 80 PRO A O 1
ATOM 611 N N . GLU A 1 81 ? -13.476 -1.030 11.771 1.00 44.66 81 GLU A N 1
ATOM 612 C CA . GLU A 1 81 ? -13.764 0.387 11.598 1.00 44.66 81 GLU A CA 1
ATOM 613 C C . GLU A 1 81 ? -12.633 1.188 12.244 1.00 44.66 81 GLU A C 1
ATOM 615 O O . GLU A 1 81 ? -12.157 0.806 13.315 1.00 44.66 81 GLU A O 1
ATOM 620 N N . HIS A 1 82 ? -12.163 2.254 11.588 1.00 49.25 82 HIS A N 1
ATOM 621 C CA . HIS A 1 82 ? -11.177 3.165 12.167 1.00 49.25 82 HIS A CA 1
ATOM 622 C C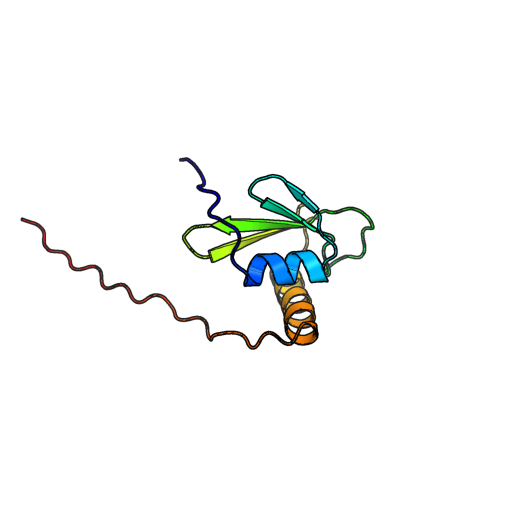 . HIS A 1 82 ? -11.703 3.651 13.525 1.00 49.25 82 HIS A C 1
ATOM 624 O O . HIS A 1 82 ? -12.389 4.672 13.609 1.00 49.25 82 HIS A O 1
ATOM 630 N N . ARG A 1 83 ? -11.377 2.936 14.606 1.00 45.38 83 ARG A N 1
ATOM 631 C CA . ARG A 1 83 ? -11.524 3.437 15.958 1.00 45.38 83 ARG A CA 1
ATOM 632 C C . ARG A 1 83 ? -10.477 4.522 16.040 1.00 45.38 83 ARG A C 1
ATOM 634 O O . ARG A 1 83 ? -9.307 4.259 16.297 1.00 45.38 83 ARG A O 1
ATOM 641 N N . ARG A 1 84 ? -10.912 5.746 15.735 1.00 48.16 84 ARG A N 1
ATOM 642 C CA . ARG A 1 84 ? -10.263 6.957 16.212 1.00 48.16 84 ARG A CA 1
ATOM 643 C C . ARG A 1 84 ? -9.980 6.674 17.676 1.00 48.16 84 ARG A C 1
ATOM 645 O O . ARG A 1 84 ? -10.919 6.487 18.449 1.00 48.16 84 ARG A O 1
ATOM 652 N N . SER A 1 85 ? -8.712 6.514 18.020 1.00 46.75 85 SER A N 1
ATOM 653 C CA . SER A 1 85 ? -8.306 6.434 19.407 1.00 46.75 85 SER A CA 1
ATOM 654 C C . SER A 1 85 ? -8.667 7.776 20.030 1.00 46.75 85 SER A C 1
ATOM 656 O O . SER A 1 85 ? -7.900 8.731 19.960 1.00 46.75 85 SER A O 1
ATOM 658 N N . SER A 1 86 ? -9.871 7.865 20.587 1.00 50.72 86 SER A N 1
ATOM 659 C CA . SER A 1 86 ? -10.130 8.724 21.726 1.00 50.72 86 SER A CA 1
ATOM 660 C C . SER A 1 86 ? -9.260 8.182 22.860 1.00 50.72 86 SER A C 1
ATOM 662 O O . SER A 1 86 ? -9.644 7.237 23.537 1.00 50.72 86 SER A O 1
ATOM 664 N N . GLY A 1 87 ? -8.043 8.701 22.990 1.00 48.38 87 GLY A N 1
ATOM 665 C CA . GLY A 1 87 ? -7.452 8.942 24.304 1.00 48.38 87 GLY A CA 1
ATOM 666 C C . GLY A 1 87 ? -7.633 10.440 24.515 1.00 48.38 87 GLY A C 1
ATOM 667 O O . GLY A 1 87 ? -7.090 11.227 23.746 1.00 48.38 87 GLY A O 1
ATOM 668 N N . ASP A 1 88 ? -8.582 10.890 25.329 1.00 57.53 88 ASP A N 1
ATOM 669 C CA . ASP A 1 88 ? -8.469 10.873 26.792 1.00 57.53 88 ASP A CA 1
ATOM 670 C C . ASP A 1 88 ? -7.054 11.274 27.220 1.00 57.53 88 ASP A C 1
ATOM 672 O O . ASP A 1 88 ? -6.210 10.464 27.592 1.00 57.53 88 ASP A O 1
ATOM 676 N N . GLY A 1 89 ? -6.756 12.554 27.004 1.00 49.56 89 GLY A N 1
ATOM 677 C CA . GLY A 1 89 ? -5.659 13.210 27.686 1.00 49.56 89 GLY A CA 1
ATOM 678 C C . GLY A 1 89 ? -6.177 13.665 29.040 1.00 49.56 89 GLY A C 1
ATOM 679 O O . GLY A 1 89 ? -6.660 14.792 29.144 1.00 49.56 89 GLY A O 1
ATOM 680 N N . ASP A 1 90 ? -6.087 12.800 30.051 1.00 51.12 90 ASP A N 1
ATOM 681 C CA . ASP A 1 90 ? -6.139 13.246 31.440 1.00 51.12 90 ASP A CA 1
ATOM 682 C C . ASP A 1 90 ? -4.975 14.223 31.659 1.00 51.12 90 ASP A C 1
ATOM 684 O O . ASP A 1 90 ? -3.794 13.869 31.621 1.00 51.12 90 ASP A O 1
ATOM 688 N N . VAL A 1 91 ? -5.319 15.500 31.787 1.00 58.59 91 VAL A N 1
ATOM 689 C CA . VAL A 1 91 ? -4.398 16.581 32.115 1.00 58.59 91 VAL A CA 1
ATOM 690 C C . VAL A 1 91 ? -4.408 16.789 33.624 1.00 58.59 91 VAL A C 1
ATOM 692 O O . VAL A 1 91 ? -4.887 17.801 34.122 1.00 58.59 91 VAL A O 1
ATOM 695 N N . THR A 1 92 ? -3.829 15.858 34.374 1.00 46.84 92 THR A N 1
ATOM 696 C CA . THR A 1 92 ? -3.438 16.151 35.756 1.00 46.84 92 THR A CA 1
ATOM 697 C C . THR A 1 92 ? -2.041 16.771 35.751 1.00 46.84 92 THR A C 1
ATOM 699 O O . THR A 1 92 ? -1.017 16.089 35.782 1.00 46.84 92 THR A O 1
ATOM 702 N N . ARG A 1 93 ? -2.005 18.105 35.650 1.00 49.69 93 ARG A N 1
ATOM 703 C CA . ARG A 1 93 ? -0.843 18.916 36.033 1.00 49.69 93 ARG A CA 1
ATOM 704 C C . ARG A 1 93 ? -0.883 19.089 37.554 1.00 49.69 93 ARG A C 1
ATOM 706 O O . ARG A 1 93 ? -1.837 19.679 38.056 1.00 49.69 93 ARG A O 1
ATOM 713 N N . ILE A 1 94 ? 0.126 18.560 38.246 1.00 59.72 94 ILE A N 1
ATOM 714 C CA . ILE A 1 94 ? 0.504 18.981 39.606 1.00 59.72 94 ILE A CA 1
ATOM 715 C C . ILE A 1 94 ? 1.444 20.183 39.536 1.00 59.72 94 ILE A C 1
ATOM 717 O O . ILE A 1 94 ? 2.191 20.276 38.531 1.00 59.72 94 ILE A O 1
#

Nearest PDB structures (foldseek):
  2p2s-assembly1_B  TM=4.558E-01  e=1.678E+00  Pectobacterium atrosepticum SCRI1043
  8xhh-assembly1_A  TM=4.837E-01  e=7.691E+00  Influenza A virus
  2dmy-assembly1_A  TM=2.229E-01  e=2.787E+00  Homo sapiens
  5xl2-assembly1_C  TM=3.635E-01  e=9.912E+00  Influenza A virus (A/swine/Ontario/01911-1/99 (H4N6))

Secondary structure (DSSP, 8-state):
-----PPPPHHHHHHHHHTT-EEETTEEEE--TTS--SS--EEEEEETTEEEEEETT---HHHHHHHHHHHHHHHT-PPP--------------